Protein AF-A0ABD7V6L7-F1 (afdb_monomer_lite)

Foldseek 3Di:
DWDADPNDIWDWDWDQDPPDRDIDIDTPVCCVVVPPDDQDAPVLVVLLLCLLLDADDDDDPDPVVVLVVLVVLVVVLRLNSLSNLLSVLVVCCVPPRDDPSSVVSNVSSLQSQLVSQCVRVVHDSVVSSVVSVVSNVVSD

InterPro domains:
  IPR003711 CarD-like/TRCF, RNAP-interacting domain [SM01058] (2-90)
  IPR042215 CarD-like, C-terminal domain [G3DSA:1.20.58.1290] (42-140)
  IPR048792 CarD, C-terminal domain [PF21095] (47-133)
  IPR052531 CarD-like transcription regulator [PTHR38447] (2-139)

Radius of gyration: 18.3 Å; chains: 1; bounding box: 42×34×50 Å

Organism: NCBI:txid175628

Structure (mmCIF, N/CA/C/O backbone):
data_AF-A0ABD7V6L7-F1
#
_entry.id   AF-A0ABD7V6L7-F1
#
loop_
_atom_site.group_PDB
_atom_site.id
_atom_site.type_symbol
_atom_site.label_atom_id
_atom_site.label_alt_id
_atom_site.label_comp_id
_atom_site.label_asym_id
_atom_site.label_entity_id
_atom_site.label_seq_id
_atom_site.pdbx_PDB_ins_code
_atom_site.Cartn_x
_atom_site.Cartn_y
_atom_site.Cartn_z
_atom_site.occupancy
_atom_site.B_iso_or_equiv
_atom_site.auth_seq_id
_atom_site.auth_comp_id
_atom_site.auth_asym_id
_atom_site.auth_atom_id
_atom_site.pdbx_PDB_model_num
ATOM 1 N N . MET A 1 1 ? -19.171 1.610 22.528 1.00 71.12 1 MET A N 1
ATOM 2 C CA . MET A 1 1 ? -19.198 1.946 23.978 1.00 71.12 1 MET A CA 1
ATOM 3 C C . MET A 1 1 ? -19.826 3.322 24.123 1.00 71.12 1 MET A C 1
ATOM 5 O O . MET A 1 1 ? -19.359 4.227 23.454 1.00 71.12 1 MET A O 1
ATOM 9 N N . THR A 1 2 ? -20.852 3.516 24.949 1.00 76.38 2 THR A N 1
ATOM 10 C CA . THR A 1 2 ? -21.459 4.843 25.167 1.00 76.38 2 THR A CA 1
ATOM 11 C C . THR A 1 2 ? -20.887 5.503 26.426 1.00 76.38 2 THR A C 1
ATOM 13 O O . THR A 1 2 ? -20.718 4.854 27.459 1.00 76.38 2 THR A O 1
ATOM 16 N N . ARG A 1 3 ? -20.526 6.789 26.343 1.00 80.50 3 ARG A N 1
ATOM 17 C CA . ARG A 1 3 ? -20.050 7.608 27.470 1.00 80.50 3 ARG A CA 1
ATOM 18 C C . ARG A 1 3 ? -20.804 8.930 27.501 1.00 80.50 3 ARG A C 1
ATOM 20 O O . ARG A 1 3 ? -20.956 9.584 26.476 1.00 80.50 3 ARG A O 1
ATOM 27 N N . THR A 1 4 ? -21.223 9.345 28.690 1.00 80.00 4 THR A N 1
ATOM 28 C CA . THR A 1 4 ? -21.887 10.636 28.885 1.00 80.00 4 THR A CA 1
ATOM 29 C C . THR A 1 4 ? -20.846 11.725 29.123 1.00 80.00 4 THR A C 1
ATOM 31 O O . THR A 1 4 ? -20.097 11.657 30.097 1.00 80.00 4 THR A O 1
ATOM 34 N N . ILE A 1 5 ? -20.801 12.743 28.262 1.00 75.19 5 ILE A N 1
ATOM 35 C CA . ILE A 1 5 ? -19.940 13.923 28.426 1.00 75.19 5 ILE A CA 1
ATOM 36 C C . ILE A 1 5 ? -20.822 15.166 28.354 1.00 75.19 5 ILE A C 1
ATOM 38 O O . ILE A 1 5 ? -21.574 15.342 27.404 1.00 75.19 5 ILE A O 1
ATOM 42 N N . LYS A 1 6 ? -20.747 16.033 29.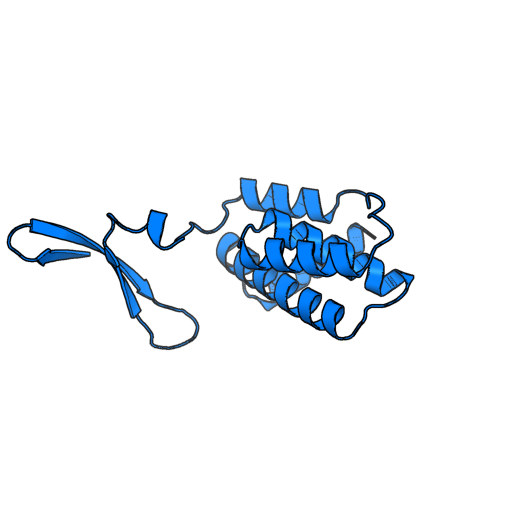373 1.00 76.56 6 LYS A N 1
ATOM 43 C CA . LYS A 1 6 ? -21.562 17.263 29.483 1.00 76.56 6 LYS A CA 1
ATOM 44 C C . LYS A 1 6 ? -23.085 17.041 29.362 1.00 76.56 6 LYS A C 1
ATOM 46 O O . LYS A 1 6 ? -23.805 17.945 28.961 1.00 76.56 6 LYS A O 1
ATOM 51 N N . GLY A 1 7 ? -23.575 15.860 29.745 1.00 79.94 7 GLY A N 1
ATOM 52 C CA . GLY A 1 7 ? -25.001 15.511 29.697 1.00 79.94 7 GLY A CA 1
ATOM 53 C C . GLY A 1 7 ? -25.464 14.881 28.380 1.00 79.94 7 GLY A C 1
ATOM 54 O O . GLY A 1 7 ? -26.574 14.362 28.331 1.00 79.94 7 GLY A O 1
ATOM 55 N N . GLU A 1 8 ? -24.612 14.841 27.355 1.00 78.12 8 GLU A N 1
ATOM 56 C CA . GLU A 1 8 ? -24.897 14.158 26.092 1.00 78.12 8 GLU A CA 1
ATOM 57 C C . GLU A 1 8 ? -24.306 12.746 26.100 1.00 78.12 8 GLU A C 1
ATOM 59 O O . GLU A 1 8 ? -23.153 12.541 26.494 1.00 78.12 8 GLU A O 1
ATOM 64 N N . GLN A 1 9 ? -25.097 11.758 25.672 1.00 80.81 9 GLN A N 1
ATOM 65 C CA . GLN A 1 9 ? -24.594 10.410 25.427 1.00 80.81 9 GLN A CA 1
ATOM 66 C C . GLN A 1 9 ? -23.864 10.389 24.089 1.00 80.81 9 GLN A C 1
ATOM 68 O O . GLN A 1 9 ? -24.470 10.577 23.038 1.00 80.81 9 GLN A O 1
ATOM 73 N N . ILE A 1 10 ? -22.559 10.143 24.140 1.00 82.19 10 ILE A N 1
ATOM 74 C CA . ILE A 1 10 ? -21.713 10.033 22.960 1.00 82.19 10 ILE A CA 1
ATOM 75 C C . ILE A 1 10 ? -21.306 8.573 22.816 1.00 82.19 10 ILE A C 1
ATOM 77 O O . ILE A 1 10 ? -20.797 7.945 23.750 1.00 82.19 10 ILE A O 1
ATOM 81 N N . GLU A 1 11 ? -21.539 8.020 21.637 1.00 82.69 11 GLU A N 1
ATOM 82 C CA . GLU A 1 11 ? -21.059 6.696 21.285 1.00 82.69 11 GLU A CA 1
ATOM 83 C C . GLU A 1 11 ? -19.598 6.767 20.820 1.00 82.69 11 GLU A C 1
ATOM 85 O O . GLU A 1 11 ? -19.181 7.712 20.151 1.00 82.69 11 GLU A O 1
ATOM 90 N N . TYR A 1 12 ? -18.803 5.787 21.240 1.00 81.06 12 TYR A N 1
ATOM 91 C CA . TYR A 1 12 ? -17.389 5.648 20.925 1.00 81.06 12 TYR A CA 1
ATOM 92 C C . TYR A 1 12 ? -17.113 4.283 20.304 1.00 81.06 12 TYR A C 1
ATOM 94 O O . TYR A 1 12 ? -17.487 3.242 20.869 1.00 81.06 12 TYR A O 1
ATOM 102 N N . LEU A 1 13 ? -16.367 4.306 19.203 1.00 79.19 13 LEU A N 1
ATOM 103 C CA . LEU A 1 13 ? -15.687 3.153 18.635 1.00 79.19 13 LEU A CA 1
ATOM 104 C C . LEU A 1 13 ? -14.366 2.941 19.388 1.00 79.19 13 LEU A C 1
ATOM 106 O O . LEU A 1 13 ? -13.607 3.889 19.600 1.00 79.19 13 LEU A O 1
ATOM 110 N N . VAL A 1 14 ? -14.103 1.707 19.817 1.00 79.00 14 VAL A N 1
ATOM 111 C CA . VAL A 1 14 ? -12.859 1.329 20.500 1.00 79.00 14 VAL A CA 1
ATOM 112 C C . VAL A 1 14 ? -12.047 0.467 19.543 1.00 79.00 14 VAL A C 1
ATOM 114 O O . VAL A 1 14 ? -12.392 -0.687 19.314 1.00 79.00 14 VAL A O 1
ATOM 117 N N . LEU A 1 15 ? -10.984 1.037 18.985 1.00 76.81 15 LEU A N 1
ATOM 118 C CA . LEU A 1 15 ? -10.052 0.359 18.092 1.00 76.81 15 LEU A CA 1
ATOM 119 C C . LEU A 1 15 ? -8.853 -0.120 18.907 1.00 76.81 15 LEU A C 1
ATOM 121 O O . LEU A 1 15 ? -8.186 0.678 19.568 1.00 76.81 15 LEU A O 1
ATOM 125 N N . LYS A 1 16 ? -8.574 -1.419 18.871 1.00 75.88 16 LYS A N 1
ATOM 126 C CA . LYS A 1 16 ? -7.329 -1.974 19.406 1.00 75.88 16 LYS A CA 1
ATOM 127 C C . LYS A 1 16 ? -6.354 -2.134 18.254 1.00 75.88 16 LYS A C 1
ATOM 129 O O . LYS A 1 16 ? -6.689 -2.780 17.265 1.00 75.88 16 LYS A O 1
ATOM 134 N N . VAL A 1 17 ? -5.186 -1.518 18.373 1.00 75.94 17 VAL A N 1
ATOM 135 C CA . VAL A 1 17 ? -4.124 -1.673 17.379 1.00 75.94 17 VAL A CA 1
ATOM 136 C C . VAL A 1 17 ? -3.513 -3.060 17.576 1.00 75.94 17 VAL A C 1
ATOM 138 O O . VAL A 1 17 ? -3.238 -3.448 18.705 1.00 75.94 17 VAL A O 1
ATOM 141 N N . ALA A 1 18 ? -3.368 -3.831 16.497 1.00 67.81 18 ALA A N 1
ATOM 142 C CA . ALA A 1 18 ? -2.779 -5.170 16.568 1.00 67.81 18 ALA A CA 1
ATOM 143 C C . ALA A 1 18 ? -1.270 -5.117 16.875 1.00 67.81 18 ALA A C 1
ATOM 145 O O . ALA A 1 18 ? -0.744 -5.986 17.564 1.00 67.81 18 ALA A O 1
ATOM 146 N N . ASP A 1 19 ? -0.597 -4.068 16.397 1.00 60.25 19 ASP A N 1
ATOM 147 C CA . ASP A 1 19 ? 0.830 -3.826 16.599 1.00 60.25 19 ASP A CA 1
ATOM 148 C C . ASP A 1 19 ? 1.038 -2.809 17.741 1.00 60.25 19 ASP A C 1
ATOM 150 O O . ASP A 1 19 ? 1.085 -1.592 17.538 1.00 60.25 19 ASP A O 1
ATOM 154 N N . GLY A 1 20 ? 1.075 -3.327 18.973 1.00 58.84 20 GLY A N 1
ATOM 155 C CA . GLY A 1 20 ? 1.260 -2.574 20.218 1.00 58.84 20 GLY A CA 1
ATOM 156 C C . GLY A 1 20 ? 0.009 -2.519 21.103 1.00 58.84 20 GLY A C 1
ATOM 157 O O . GLY A 1 20 ? -1.110 -2.449 20.608 1.00 58.84 20 GLY A O 1
ATOM 158 N N . ASP A 1 21 ? 0.193 -2.500 22.430 1.00 72.38 21 ASP A N 1
ATOM 159 C CA . ASP A 1 21 ? -0.880 -2.437 23.448 1.00 72.38 21 ASP A CA 1
ATOM 160 C C . ASP A 1 21 ? -1.592 -1.061 23.499 1.00 72.38 21 ASP A C 1
ATOM 162 O O . ASP A 1 21 ? -1.839 -0.477 24.557 1.00 72.38 21 ASP A O 1
ATOM 166 N N . MET A 1 22 ? -1.925 -0.496 22.338 1.00 77.44 22 MET A N 1
ATOM 167 C CA . MET A 1 22 ? -2.573 0.799 22.197 1.00 77.44 22 MET A CA 1
ATOM 168 C C . MET A 1 22 ? -4.054 0.627 21.858 1.00 77.44 22 MET A C 1
ATOM 170 O O . MET A 1 22 ? -4.440 -0.027 20.890 1.00 77.44 22 MET A O 1
ATOM 174 N N . THR A 1 23 ? -4.904 1.266 22.660 1.00 79.94 23 THR A N 1
ATOM 175 C CA . THR A 1 23 ? -6.349 1.335 22.424 1.00 79.94 23 THR A CA 1
ATOM 176 C C . THR A 1 23 ? -6.738 2.769 22.087 1.00 79.94 23 THR A C 1
ATOM 178 O O . THR A 1 23 ? -6.541 3.676 22.895 1.00 79.94 23 THR A O 1
ATOM 181 N N . VAL A 1 24 ? -7.319 2.975 20.907 1.00 81.56 24 VAL A N 1
ATOM 182 C CA . VAL A 1 24 ? -7.789 4.274 20.419 1.00 81.56 24 VAL A CA 1
ATOM 183 C C . VAL A 1 24 ? -9.310 4.338 20.556 1.00 81.56 24 VAL A C 1
ATOM 185 O O . VAL A 1 24 ? -10.021 3.429 20.134 1.00 81.56 24 VAL A O 1
ATOM 188 N N . GLN A 1 25 ? -9.827 5.408 21.163 1.00 82.81 25 GLN A N 1
ATOM 189 C CA . GLN A 1 25 ? -11.268 5.630 21.332 1.00 82.81 25 GLN A CA 1
ATOM 190 C C . GLN A 1 25 ? -11.703 6.834 20.498 1.00 82.81 25 GLN A C 1
ATOM 192 O O . GLN A 1 25 ? -11.263 7.953 20.760 1.00 82.81 25 GLN A O 1
ATOM 197 N N . ILE A 1 26 ? -12.577 6.616 19.515 1.00 80.19 26 ILE A N 1
ATOM 198 C CA . ILE A 1 26 ? -13.022 7.656 18.578 1.00 80.19 26 ILE A CA 1
ATOM 199 C C . ILE A 1 26 ? -14.532 7.866 18.747 1.00 80.19 26 ILE A C 1
ATOM 201 O O . ILE A 1 26 ? -15.274 6.886 18.681 1.00 80.19 26 ILE A O 1
ATOM 205 N N . PRO A 1 27 ? -15.012 9.105 18.973 1.00 82.25 27 PRO A N 1
ATOM 206 C CA . PRO A 1 27 ? -16.443 9.392 18.968 1.00 82.25 27 PRO A CA 1
ATOM 207 C C . PRO A 1 27 ? -17.053 9.043 17.609 1.00 82.25 27 PRO A C 1
ATOM 209 O O . PRO A 1 27 ? -16.520 9.472 16.584 1.00 82.25 27 PRO A O 1
ATOM 212 N N . SER A 1 28 ? -18.192 8.350 17.592 1.00 77.00 28 SER A N 1
ATOM 213 C CA . SER A 1 28 ? -18.882 7.941 16.360 1.00 77.00 28 SER A CA 1
ATOM 214 C C . SER A 1 28 ? -19.160 9.128 15.430 1.00 77.00 28 SER A C 1
ATOM 216 O O . SER A 1 28 ? -19.006 9.025 14.219 1.00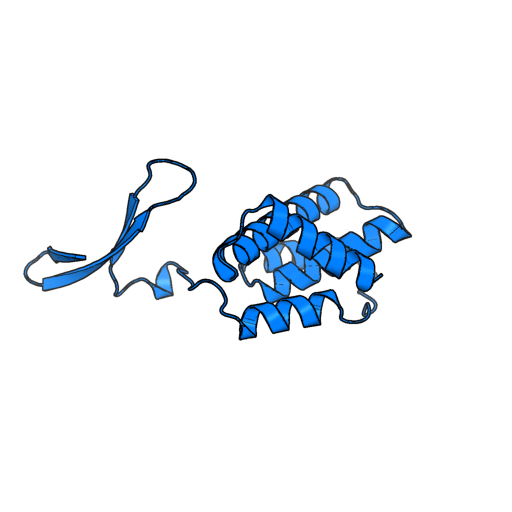 77.00 28 SER A O 1
ATOM 218 N N . SER A 1 29 ? -19.464 10.299 16.002 1.00 76.56 29 SER A N 1
ATOM 219 C CA . SER A 1 29 ? -19.717 11.551 15.273 1.00 76.56 29 SER A CA 1
ATOM 220 C C . SER A 1 29 ? -18.501 12.134 14.542 1.00 76.56 29 SER A C 1
ATOM 222 O O . SER A 1 29 ? -18.651 13.088 13.783 1.00 76.56 29 SER A O 1
ATOM 224 N N . LYS A 1 30 ? -17.295 11.604 14.774 1.00 70.31 30 LYS A N 1
ATOM 225 C CA . LYS A 1 30 ? -16.046 12.071 14.154 1.00 70.31 30 LYS A CA 1
ATOM 226 C C . LYS A 1 30 ? -15.358 11.012 13.293 1.00 70.31 30 LYS A C 1
ATOM 228 O O . LYS A 1 30 ? -14.258 11.278 12.820 1.00 70.31 30 LYS A O 1
ATOM 233 N N . LEU A 1 31 ? -15.967 9.844 13.080 1.00 64.94 31 LEU A N 1
ATOM 234 C CA . LEU A 1 31 ? -15.331 8.737 12.351 1.00 64.94 31 LEU A CA 1
ATOM 235 C C . LEU A 1 31 ? -14.906 9.134 10.929 1.00 64.94 31 LEU A C 1
ATOM 237 O O . LEU A 1 31 ? -13.743 8.944 10.575 1.00 64.94 31 LEU A O 1
ATOM 241 N N . GLU A 1 32 ? -15.795 9.780 10.169 1.00 61.50 32 GLU A N 1
ATOM 242 C CA . GLU A 1 32 ? -15.489 10.260 8.810 1.00 61.50 32 GLU A CA 1
ATOM 243 C C . GLU A 1 32 ? -14.370 11.312 8.796 1.00 61.50 32 GLU A C 1
ATOM 245 O O . GLU A 1 32 ? -13.526 11.326 7.905 1.00 61.50 32 GLU A O 1
ATOM 250 N N . TYR A 1 33 ? -14.311 12.168 9.819 1.00 62.44 33 TYR A N 1
ATOM 251 C CA . TYR A 1 33 ? -13.326 13.251 9.911 1.00 62.44 33 TYR A CA 1
ATOM 252 C C . TYR A 1 33 ? -11.918 12.767 10.285 1.00 62.44 33 TYR A C 1
ATOM 254 O O . TYR A 1 33 ? -10.937 13.467 10.036 1.00 62.44 33 TYR A O 1
ATOM 262 N N . VAL A 1 34 ? -11.815 11.595 10.917 1.00 63.56 34 VAL A N 1
ATOM 263 C CA . VAL A 1 34 ? -10.544 10.986 11.348 1.00 63.56 34 VAL A CA 1
ATOM 264 C C . VAL A 1 34 ? -9.996 10.022 10.281 1.00 63.56 34 VAL A C 1
ATOM 266 O O . VAL A 1 34 ? -8.866 9.559 10.402 1.00 63.56 34 VAL A O 1
ATOM 269 N N . GLY A 1 35 ? -10.751 9.767 9.205 1.00 62.72 35 GLY A N 1
ATOM 270 C CA . GLY A 1 35 ? -10.316 8.906 8.103 1.00 62.72 35 GLY A CA 1
ATOM 271 C C . GLY A 1 35 ? -10.324 7.418 8.453 1.00 62.72 35 GLY A C 1
ATOM 272 O O . GLY A 1 35 ? -9.538 6.656 7.896 1.00 62.72 35 GLY A O 1
ATOM 273 N N . VAL A 1 36 ? -11.184 6.999 9.389 1.00 64.94 36 VAL A N 1
ATOM 274 C CA . VAL A 1 36 ? -11.391 5.575 9.686 1.00 64.94 36 VAL A CA 1
ATOM 275 C C . VAL A 1 36 ? -12.156 4.960 8.517 1.00 64.94 36 VAL A C 1
ATOM 277 O O . VAL A 1 36 ? -13.264 5.397 8.210 1.00 64.94 36 VAL A O 1
ATOM 280 N N . ARG A 1 37 ? -11.556 3.965 7.861 1.00 72.50 37 ARG A N 1
ATOM 281 C CA . ARG A 1 37 ? -12.156 3.221 6.750 1.00 72.50 37 ARG A CA 1
ATOM 282 C C . ARG A 1 37 ? -12.355 1.771 7.165 1.00 72.50 37 ARG A C 1
ATOM 284 O O . ARG A 1 37 ? -11.480 1.206 7.819 1.00 72.50 37 ARG A O 1
ATOM 291 N N . ASP A 1 38 ? -13.466 1.179 6.744 1.00 68.25 38 ASP A N 1
ATOM 292 C CA . ASP A 1 38 ? -13.627 -0.269 6.810 1.00 68.25 38 ASP A CA 1
ATOM 293 C C . ASP A 1 38 ? -12.604 -0.965 5.904 1.00 68.25 38 ASP A C 1
ATOM 295 O O . ASP A 1 38 ? -12.183 -0.433 4.867 1.00 68.25 38 ASP A O 1
ATOM 299 N N . VAL A 1 39 ? -12.204 -2.168 6.314 1.00 69.81 39 VAL A N 1
ATOM 300 C CA . VAL A 1 39 ? -11.386 -3.060 5.486 1.00 69.81 39 VAL A CA 1
ATOM 301 C C . VAL A 1 39 ? -12.148 -3.348 4.195 1.00 69.81 39 VAL A C 1
ATOM 303 O O . VAL A 1 39 ? -13.373 -3.508 4.214 1.00 69.81 39 VAL A O 1
ATOM 306 N N . VAL A 1 40 ? -11.448 -3.407 3.059 1.00 73.94 40 VAL A N 1
ATOM 307 C CA . VAL A 1 40 ? -12.113 -3.766 1.798 1.00 73.94 40 VAL A CA 1
ATOM 308 C C . VAL A 1 40 ? -12.768 -5.142 1.890 1.00 73.94 40 VAL A C 1
ATOM 310 O O . VAL A 1 40 ? -12.133 -6.132 2.236 1.00 73.94 40 VAL A O 1
ATOM 313 N N . GLY A 1 41 ? -14.049 -5.200 1.526 1.00 76.69 41 GLY A N 1
ATOM 314 C CA . GLY A 1 41 ? -14.750 -6.460 1.307 1.00 76.69 41 GLY A CA 1
ATOM 315 C C . GLY A 1 41 ? -14.317 -7.146 0.007 1.00 76.69 41 GLY A C 1
ATOM 316 O O . GLY A 1 41 ? -13.459 -6.655 -0.731 1.00 76.69 41 GLY A O 1
ATOM 317 N N . GLN A 1 42 ? -14.975 -8.261 -0.312 1.00 76.56 42 GLN A N 1
ATOM 318 C CA . GLN A 1 42 ? -14.659 -9.085 -1.484 1.00 76.56 42 GLN A CA 1
ATOM 319 C C . GLN A 1 42 ? -14.667 -8.297 -2.807 1.00 76.56 42 GLN A C 1
ATOM 321 O O . GLN A 1 42 ? -13.760 -8.453 -3.615 1.00 76.56 42 GLN A O 1
ATOM 326 N N . GLU A 1 43 ? -15.628 -7.390 -3.005 1.00 79.81 43 GLU A N 1
ATOM 327 C CA . GLU A 1 43 ? -15.696 -6.565 -4.222 1.00 79.81 43 GLU A CA 1
ATOM 328 C C . GLU A 1 43 ? -14.477 -5.639 -4.372 1.00 79.81 43 GLU A C 1
ATOM 330 O O . GLU A 1 43 ? -13.953 -5.459 -5.470 1.00 79.81 43 GLU A O 1
ATOM 335 N N . GLY A 1 44 ? -13.988 -5.075 -3.262 1.00 80.38 44 GLY A N 1
ATOM 336 C CA . GLY A 1 44 ? -12.786 -4.242 -3.261 1.00 80.38 44 GLY A CA 1
ATOM 337 C C . GLY A 1 44 ? -11.525 -5.059 -3.540 1.00 80.38 44 GLY A C 1
ATOM 338 O O . GLY A 1 44 ? -10.651 -4.608 -4.278 1.00 80.38 44 GLY A O 1
ATOM 339 N N . LEU A 1 45 ? -11.449 -6.283 -3.008 1.00 82.44 45 LEU A N 1
ATOM 340 C CA . LEU A 1 45 ? -10.379 -7.234 -3.318 1.00 82.44 45 LEU A CA 1
ATOM 341 C C . LEU A 1 45 ? -10.354 -7.615 -4.801 1.00 82.44 45 LEU A C 1
ATOM 343 O O . LEU A 1 45 ? -9.289 -7.610 -5.419 1.00 82.44 45 LEU A O 1
ATOM 347 N N . ASP A 1 46 ? -11.514 -7.895 -5.390 1.00 85.19 46 ASP A N 1
ATOM 348 C CA . ASP A 1 46 ? -11.617 -8.251 -6.805 1.00 85.19 46 ASP A CA 1
ATOM 349 C C . ASP A 1 46 ? -11.138 -7.094 -7.696 1.00 85.19 46 ASP A C 1
ATOM 351 O O . ASP A 1 46 ? -10.398 -7.313 -8.660 1.00 85.19 46 ASP A O 1
ATOM 355 N N . GLN A 1 47 ? -11.465 -5.850 -7.327 1.00 86.25 47 GLN A N 1
ATOM 356 C CA . GLN A 1 47 ? -10.941 -4.658 -7.996 1.00 86.25 47 GLN A CA 1
ATOM 357 C C . GLN A 1 47 ? -9.421 -4.520 -7.847 1.00 86.25 47 GLN A C 1
ATOM 359 O O . GLN A 1 47 ? -8.741 -4.213 -8.828 1.00 86.25 47 GLN A O 1
ATOM 364 N N . VAL A 1 48 ? -8.862 -4.777 -6.657 1.00 87.69 48 VAL A N 1
ATOM 365 C CA . VAL A 1 48 ? -7.402 -4.789 -6.444 1.00 87.69 48 VAL A CA 1
ATOM 366 C C . VAL A 1 48 ? -6.743 -5.801 -7.380 1.00 87.69 48 VAL A C 1
ATOM 368 O O . VAL A 1 48 ? -5.807 -5.452 -8.102 1.00 87.69 48 VAL A O 1
ATOM 371 N N . PHE A 1 49 ? -7.252 -7.033 -7.440 1.00 87.00 49 PHE A N 1
ATOM 372 C CA . PHE A 1 49 ? -6.708 -8.059 -8.329 1.00 87.00 49 PHE A CA 1
ATOM 373 C C . PHE A 1 49 ? -6.859 -7.699 -9.807 1.00 87.00 49 PHE A C 1
ATOM 375 O O . PHE A 1 49 ? -5.938 -7.940 -10.590 1.00 87.00 49 PHE A O 1
ATOM 382 N N . GLN A 1 50 ? -7.975 -7.082 -10.198 1.00 87.75 50 GLN A N 1
ATOM 383 C CA . GLN A 1 50 ? -8.170 -6.588 -11.557 1.00 87.75 50 GLN A CA 1
ATOM 384 C C . GLN A 1 50 ? -7.130 -5.520 -11.918 1.00 87.75 50 GLN A C 1
ATOM 386 O O . GLN A 1 50 ? -6.557 -5.566 -13.006 1.00 87.75 50 GLN A O 1
ATOM 391 N N . VAL A 1 51 ? -6.846 -4.589 -11.006 1.00 88.56 51 VAL A N 1
ATOM 392 C CA . VAL A 1 51 ? -5.851 -3.530 -11.214 1.00 88.56 51 VAL A CA 1
ATOM 393 C C . VAL A 1 51 ? -4.444 -4.097 -11.306 1.00 88.56 51 VAL A C 1
ATOM 395 O O . VAL A 1 51 ? -3.710 -3.694 -12.209 1.00 88.56 51 VAL A O 1
ATOM 398 N N . LEU A 1 52 ? -4.084 -5.049 -10.441 1.00 86.31 52 LEU A N 1
ATOM 399 C CA . LEU A 1 52 ? -2.784 -5.729 -10.476 1.00 86.31 52 LEU A CA 1
ATOM 400 C C . LEU A 1 52 ? -2.571 -6.482 -11.798 1.00 86.31 52 LEU A C 1
ATOM 402 O O . LEU A 1 52 ? -1.482 -6.423 -12.365 1.00 86.31 52 LEU A O 1
ATOM 406 N N . ARG A 1 53 ? -3.621 -7.131 -12.319 1.00 86.00 53 ARG A N 1
ATOM 407 C CA . ARG A 1 53 ? -3.594 -7.873 -13.592 1.00 86.00 53 ARG A CA 1
ATOM 408 C C . ARG A 1 53 ? -3.722 -6.992 -14.832 1.00 86.00 53 ARG A C 1
ATOM 410 O O . ARG A 1 53 ? -3.466 -7.464 -15.937 1.00 86.00 53 ARG A O 1
ATOM 417 N N . ALA A 1 54 ? -4.126 -5.732 -14.683 1.00 83.19 54 ALA A N 1
ATOM 418 C CA . ALA A 1 54 ? -4.337 -4.849 -15.820 1.00 83.19 54 ALA A CA 1
ATOM 419 C C . ALA A 1 54 ? -3.033 -4.639 -16.622 1.00 83.19 54 ALA A C 1
ATOM 421 O O . ALA A 1 54 ? -1.942 -4.550 -16.034 1.00 83.19 54 ALA A O 1
ATOM 422 N N . PRO A 1 55 ? -3.121 -4.550 -17.963 1.00 70.81 55 PRO A N 1
ATOM 423 C CA . PRO A 1 55 ? -1.962 -4.304 -18.812 1.00 70.81 55 PRO A CA 1
ATOM 424 C C . PRO A 1 55 ? -1.303 -2.968 -18.458 1.00 70.81 55 PRO A C 1
ATOM 426 O O . PRO A 1 55 ? -1.962 -2.028 -18.013 1.00 70.81 55 PRO A O 1
ATOM 429 N N . HIS A 1 56 ? 0.019 -2.906 -18.609 1.00 64.81 56 HIS A N 1
ATOM 430 C CA . HIS A 1 56 ? 0.791 -1.710 -18.292 1.00 64.81 56 HIS A CA 1
ATOM 431 C C . HIS A 1 56 ? 0.410 -0.579 -19.253 1.00 64.81 56 HIS A C 1
ATOM 433 O O . HIS A 1 56 ? 0.608 -0.693 -20.461 1.00 64.81 56 HIS A O 1
ATOM 439 N N . THR A 1 57 ? -0.132 0.511 -18.718 1.00 60.97 57 THR A N 1
ATOM 440 C CA . THR A 1 57 ? -0.349 1.739 -19.486 1.00 60.97 57 THR A CA 1
ATOM 441 C C . THR A 1 57 ? 0.922 2.579 -19.414 1.00 60.97 57 THR A C 1
ATOM 443 O O . THR A 1 57 ? 1.415 2.842 -18.319 1.00 60.97 57 THR A O 1
ATOM 446 N N . GLU A 1 58 ? 1.448 2.999 -20.568 1.00 53.06 58 GLU A N 1
ATOM 447 C CA . GLU A 1 58 ? 2.643 3.846 -20.654 1.00 53.06 58 GLU A CA 1
ATOM 448 C C . GLU A 1 58 ? 2.500 5.112 -19.794 1.00 53.06 58 GLU A C 1
ATOM 450 O O . GLU A 1 58 ? 1.599 5.934 -19.982 1.00 53.06 58 GLU A O 1
ATOM 455 N N . GLU A 1 59 ? 3.410 5.268 -18.835 1.00 59.16 59 GLU A N 1
ATOM 456 C CA . GLU A 1 59 ? 3.447 6.422 -17.944 1.00 59.16 59 GLU A CA 1
ATOM 457 C C . GLU A 1 59 ? 4.226 7.605 -18.550 1.00 59.16 59 GLU A C 1
ATOM 459 O O . GLU A 1 59 ? 5.174 7.420 -19.320 1.00 59.16 59 GLU A O 1
ATOM 464 N N . PRO A 1 60 ? 3.905 8.851 -18.148 1.00 54.88 60 PRO A N 1
ATOM 465 C CA . PRO A 1 60 ? 4.622 10.032 -18.607 1.00 54.88 60 PRO A CA 1
ATOM 466 C C . PRO A 1 60 ? 6.114 9.983 -18.245 1.00 54.88 60 PRO A C 1
ATOM 468 O O . PRO A 1 60 ? 6.504 9.670 -17.121 1.00 54.88 60 PRO A O 1
ATOM 471 N N . THR A 1 61 ? 6.958 10.402 -19.188 1.00 61.56 61 THR A N 1
ATOM 472 C CA . THR A 1 61 ? 8.432 10.317 -19.157 1.00 61.56 61 THR A CA 1
ATOM 473 C C . THR A 1 61 ? 9.098 11.032 -17.964 1.00 61.56 61 THR A C 1
ATOM 475 O O . THR A 1 61 ? 10.278 10.818 -17.688 1.00 61.56 61 THR A O 1
ATOM 478 N N . ASN A 1 62 ? 8.375 11.893 -17.234 1.00 78.88 62 ASN A N 1
ATOM 479 C CA . ASN A 1 62 ? 8.928 12.702 -16.148 1.00 78.88 62 ASN A CA 1
ATOM 480 C C . ASN A 1 62 ? 8.873 11.984 -14.786 1.00 78.88 62 ASN A C 1
ATOM 482 O O . ASN A 1 62 ? 7.876 12.040 -14.059 1.00 78.88 62 ASN A O 1
ATOM 486 N N . TRP A 1 63 ? 10.010 11.389 -14.419 1.00 76.38 63 TRP A N 1
ATOM 487 C CA . TRP A 1 63 ? 10.242 10.680 -13.158 1.00 76.38 63 TRP A CA 1
ATOM 488 C C . TRP A 1 63 ? 9.817 11.459 -11.902 1.00 76.38 63 TRP A C 1
ATOM 490 O O . TRP A 1 63 ? 9.135 10.905 -11.041 1.00 76.38 63 TRP A O 1
ATOM 500 N N . ALA A 1 64 ? 10.173 12.745 -11.795 1.00 79.50 64 ALA A N 1
ATOM 501 C CA . ALA A 1 64 ? 9.921 13.533 -10.585 1.00 79.50 64 ALA A CA 1
ATOM 502 C C . ALA A 1 64 ? 8.420 13.754 -10.354 1.00 79.50 64 ALA A C 1
ATOM 504 O O . ALA A 1 64 ? 7.932 13.687 -9.223 1.00 79.50 64 ALA A O 1
ATOM 505 N N . ARG A 1 65 ? 7.672 13.967 -11.443 1.00 81.75 65 ARG A N 1
ATOM 506 C CA . ARG A 1 65 ? 6.217 14.124 -11.390 1.00 81.75 65 ARG A CA 1
ATOM 507 C C . ARG A 1 65 ? 5.537 12.822 -10.973 1.00 81.75 65 ARG A C 1
ATOM 509 O O . ARG A 1 65 ? 4.630 12.868 -10.147 1.00 81.75 65 ARG A O 1
ATOM 516 N N . ARG A 1 66 ? 6.007 11.676 -11.480 1.00 80.19 66 ARG A N 1
ATOM 517 C CA . ARG A 1 66 ? 5.491 10.366 -11.068 1.00 80.19 66 ARG A CA 1
ATOM 518 C C . ARG A 1 66 ? 5.785 10.069 -9.607 1.00 80.19 66 ARG A C 1
ATOM 520 O O . ARG A 1 66 ? 4.881 9.671 -8.887 1.00 80.19 66 ARG A O 1
ATOM 527 N N . PHE A 1 67 ? 7.025 10.258 -9.158 1.00 81.88 67 PHE A N 1
ATOM 528 C CA . PHE A 1 67 ? 7.385 9.966 -7.771 1.00 81.88 67 PHE A CA 1
ATOM 529 C C . PHE A 1 67 ? 6.506 10.758 -6.795 1.00 81.88 67 PHE A C 1
ATOM 531 O O . PHE A 1 67 ? 5.989 10.195 -5.832 1.00 81.88 67 PHE A O 1
ATOM 538 N N . LYS A 1 68 ? 6.264 12.043 -7.091 1.00 85.38 68 LYS A N 1
A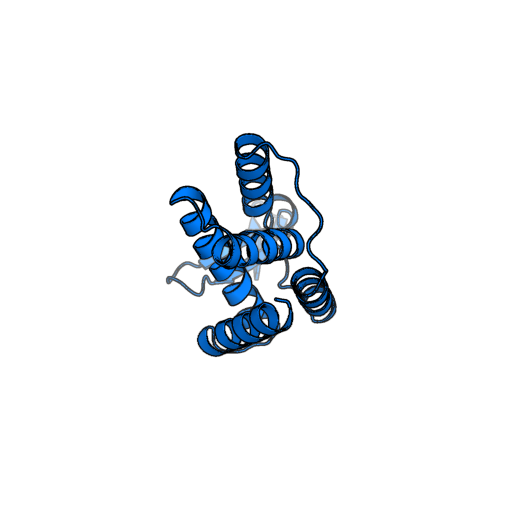TOM 539 C CA . LYS A 1 68 ? 5.347 12.877 -6.311 1.00 85.38 68 LYS A CA 1
ATOM 540 C C . LYS A 1 68 ? 3.903 12.361 -6.365 1.00 85.38 68 LYS A C 1
ATOM 542 O O . LYS A 1 68 ? 3.280 12.226 -5.319 1.00 85.38 68 LYS A O 1
ATOM 547 N N . ALA A 1 69 ? 3.397 12.012 -7.549 1.00 85.19 69 ALA A N 1
ATOM 548 C CA . ALA A 1 69 ? 2.047 11.466 -7.697 1.00 85.19 69 ALA A CA 1
ATOM 549 C C . ALA A 1 69 ? 1.866 10.142 -6.930 1.00 85.19 69 ALA A C 1
ATOM 551 O O . ALA A 1 69 ? 0.883 9.975 -6.216 1.00 85.19 69 ALA A O 1
ATOM 552 N N . ASN A 1 70 ? 2.833 9.223 -7.004 1.00 85.94 70 ASN A N 1
ATOM 553 C CA . ASN A 1 70 ? 2.790 7.955 -6.269 1.00 85.94 70 ASN A CA 1
ATOM 554 C C . ASN A 1 70 ? 2.883 8.174 -4.756 1.00 85.94 70 ASN A C 1
ATOM 556 O O . ASN A 1 70 ? 2.231 7.471 -3.988 1.00 85.94 70 ASN A O 1
ATOM 560 N N . GLN A 1 71 ? 3.641 9.177 -4.312 1.00 86.94 71 GLN A N 1
ATOM 561 C CA . GLN A 1 71 ? 3.678 9.559 -2.905 1.00 86.94 71 GLN A CA 1
ATOM 562 C C . GLN A 1 71 ? 2.320 10.096 -2.423 1.00 86.94 71 GLN A C 1
ATOM 564 O O . GLN A 1 71 ? 1.857 9.688 -1.363 1.00 86.94 71 GLN A O 1
ATOM 569 N N . GLU A 1 72 ? 1.661 10.958 -3.200 1.00 86.62 72 GLU A N 1
ATOM 570 C CA . GLU A 1 72 ? 0.317 11.468 -2.886 1.00 86.62 72 GLU A CA 1
ATOM 571 C C . GLU A 1 72 ? -0.724 10.338 -2.859 1.00 86.62 72 GLU A C 1
ATOM 573 O O . GLU A 1 72 ? -1.512 10.241 -1.916 1.00 86.62 72 GLU A O 1
ATOM 578 N N . LYS A 1 73 ? -0.675 9.424 -3.837 1.00 84.88 73 LYS A N 1
ATOM 579 C CA . LYS A 1 73 ? -1.506 8.211 -3.873 1.00 84.88 73 LYS A CA 1
ATOM 580 C C . LYS A 1 73 ? -1.308 7.351 -2.619 1.00 84.88 73 LYS A C 1
ATOM 582 O O . LYS A 1 73 ? -2.292 6.944 -2.008 1.00 84.88 73 LYS A O 1
ATOM 587 N N . LEU A 1 74 ? -0.063 7.135 -2.191 1.00 83.94 74 LEU A N 1
ATOM 588 C CA . LEU A 1 74 ? 0.249 6.349 -0.995 1.00 83.94 74 LEU A CA 1
ATOM 589 C C . LEU A 1 74 ? -0.260 7.011 0.297 1.00 83.94 74 LEU A C 1
ATOM 591 O O . LEU A 1 74 ? -0.699 6.314 1.205 1.00 83.94 74 LEU A O 1
ATOM 595 N N . ILE A 1 75 ? -0.217 8.344 0.384 1.00 81.19 75 ILE A N 1
ATOM 596 C CA . ILE A 1 75 ? -0.741 9.095 1.539 1.00 81.19 75 ILE A CA 1
ATOM 597 C C . ILE A 1 75 ? -2.273 9.053 1.580 1.00 81.19 75 ILE A C 1
ATOM 599 O O . ILE A 1 75 ? -2.845 9.060 2.665 1.00 81.19 75 ILE A O 1
ATOM 603 N N . SER A 1 76 ? -2.938 8.981 0.422 1.00 81.31 76 SER A N 1
ATOM 604 C CA . SER A 1 76 ? -4.404 8.948 0.356 1.00 81.31 76 SER A CA 1
ATOM 605 C C . SER A 1 76 ? -5.036 7.701 0.984 1.00 81.31 76 SER A C 1
ATOM 607 O O . SER A 1 76 ? -6.224 7.728 1.286 1.00 81.31 76 SER A O 1
ATOM 609 N N . GLY A 1 77 ? -4.268 6.619 1.172 1.00 74.12 77 GLY A N 1
ATOM 610 C CA . GLY A 1 77 ? -4.757 5.372 1.775 1.00 74.12 77 GLY A CA 1
ATOM 611 C C . GLY A 1 77 ? -5.730 4.571 0.901 1.00 74.12 77 GLY A C 1
ATOM 612 O O . GLY A 1 77 ? -6.276 3.568 1.345 1.00 74.12 77 GLY A O 1
ATOM 613 N N . ASP A 1 78 ? -5.954 4.990 -0.344 1.00 84.25 78 ASP A N 1
ATOM 614 C CA . ASP A 1 78 ? -6.813 4.290 -1.294 1.00 84.25 78 ASP A CA 1
ATOM 615 C C . ASP A 1 78 ? -6.116 3.025 -1.815 1.00 84.25 78 ASP A C 1
ATOM 617 O O . ASP A 1 78 ? -5.159 3.101 -2.593 1.00 84.25 78 ASP A O 1
ATOM 621 N N . ILE A 1 79 ? -6.606 1.859 -1.388 1.00 86.50 79 ILE A N 1
ATOM 622 C CA . ILE A 1 79 ? -5.999 0.561 -1.702 1.00 86.50 79 ILE A CA 1
ATOM 623 C C . ILE A 1 79 ? -5.893 0.296 -3.207 1.00 86.50 79 ILE A C 1
ATOM 625 O O . ILE A 1 79 ? -4.918 -0.305 -3.656 1.00 86.50 79 ILE A O 1
ATOM 629 N N . ILE A 1 80 ? -6.839 0.802 -4.004 1.00 87.69 80 ILE A N 1
ATOM 630 C CA . ILE A 1 80 ? -6.829 0.643 -5.459 1.00 87.69 80 ILE A CA 1
ATOM 631 C C . ILE A 1 80 ? -5.634 1.392 -6.050 1.00 87.69 80 ILE A C 1
ATOM 633 O O . ILE A 1 80 ? -4.884 0.850 -6.860 1.00 87.69 80 ILE A O 1
ATOM 637 N N . LYS A 1 81 ? -5.384 2.614 -5.574 1.00 88.00 81 LYS A N 1
ATOM 638 C CA . LYS A 1 81 ? -4.216 3.406 -5.985 1.00 88.00 81 LYS A CA 1
ATOM 639 C C . LYS A 1 81 ? -2.910 2.803 -5.479 1.00 88.00 81 LYS A C 1
ATOM 641 O O . LYS A 1 81 ? -1.898 2.887 -6.170 1.00 88.00 81 LYS A O 1
ATOM 646 N N . VAL A 1 82 ? -2.907 2.195 -4.292 1.00 89.94 82 VAL A N 1
ATOM 647 C CA . VAL A 1 82 ? -1.736 1.465 -3.778 1.00 89.94 82 VAL A CA 1
ATOM 648 C C . VAL A 1 82 ? -1.426 0.253 -4.668 1.00 89.94 82 VAL A C 1
ATOM 650 O O . VAL A 1 82 ? -0.257 0.026 -4.984 1.00 89.94 82 VAL A O 1
ATOM 653 N N . ALA A 1 83 ? -2.448 -0.462 -5.151 1.00 90.06 83 ALA A N 1
ATOM 654 C CA . ALA A 1 83 ? -2.305 -1.563 -6.108 1.00 90.06 83 ALA A CA 1
ATOM 655 C C . ALA A 1 83 ? -1.678 -1.115 -7.434 1.00 90.06 83 ALA A C 1
ATOM 657 O O . ALA A 1 83 ? -0.776 -1.787 -7.934 1.00 90.06 83 ALA A O 1
ATOM 658 N N . GLU A 1 84 ? -2.069 0.051 -7.961 1.00 88.25 84 GLU A N 1
ATOM 659 C CA . GLU A 1 84 ? -1.417 0.637 -9.140 1.00 88.25 84 GLU A CA 1
ATOM 660 C C . GLU A 1 84 ? 0.082 0.872 -8.904 1.00 88.25 84 GLU A C 1
ATOM 662 O O . GLU A 1 84 ? 0.904 0.465 -9.723 1.00 88.25 84 GLU A O 1
ATOM 667 N N . ILE A 1 85 ? 0.451 1.473 -7.763 1.00 89.38 85 ILE A N 1
ATOM 668 C CA . ILE A 1 85 ? 1.859 1.747 -7.427 1.00 89.38 85 ILE A CA 1
ATOM 669 C C . ILE A 1 85 ? 2.666 0.450 -7.382 1.00 89.38 85 ILE A C 1
ATOM 671 O O . ILE A 1 85 ? 3.770 0.405 -7.925 1.00 89.38 85 ILE A O 1
ATOM 675 N N . VAL A 1 86 ? 2.144 -0.593 -6.725 1.00 91.06 86 VAL A N 1
ATOM 676 C CA . VAL A 1 86 ? 2.842 -1.881 -6.625 1.00 91.06 86 VAL A CA 1
ATOM 677 C C . VAL A 1 86 ? 3.015 -2.504 -8.000 1.00 91.06 86 VAL A C 1
ATOM 679 O O . VAL A 1 86 ? 4.137 -2.867 -8.338 1.00 91.06 86 VAL A O 1
ATOM 682 N N . ARG A 1 87 ? 1.957 -2.563 -8.814 1.00 88.75 87 ARG A N 1
ATOM 683 C CA . ARG A 1 87 ? 2.028 -3.086 -10.185 1.00 88.75 87 ARG A CA 1
ATOM 684 C C . ARG A 1 87 ? 3.086 -2.360 -11.015 1.00 88.75 87 ARG A C 1
ATOM 686 O O . ARG A 1 87 ? 3.935 -3.001 -11.631 1.00 88.75 87 ARG A O 1
ATOM 693 N N . ASP A 1 88 ? 3.043 -1.030 -11.028 1.00 87.06 88 ASP A N 1
ATOM 694 C CA . ASP A 1 88 ? 3.883 -0.218 -11.911 1.00 87.06 88 ASP A CA 1
ATOM 695 C C . ASP A 1 88 ? 5.351 -0.222 -11.461 1.00 87.06 88 ASP A C 1
ATOM 697 O O . ASP A 1 88 ? 6.258 -0.353 -12.286 1.00 87.06 88 ASP A O 1
ATOM 701 N N . LEU A 1 89 ? 5.613 -0.139 -10.150 1.00 88.50 89 LEU A N 1
ATOM 702 C CA . LEU A 1 89 ? 6.976 -0.216 -9.621 1.00 88.50 89 LEU A CA 1
ATOM 703 C C . LEU A 1 89 ? 7.563 -1.626 -9.728 1.00 88.50 89 LEU A C 1
ATOM 705 O O . LEU A 1 89 ? 8.745 -1.745 -10.040 1.00 88.50 89 LEU A O 1
ATOM 709 N N . TRP A 1 90 ? 6.771 -2.677 -9.508 1.00 88.56 90 TRP A N 1
ATOM 710 C CA . TRP A 1 90 ? 7.248 -4.058 -9.585 1.00 88.56 90 TRP A CA 1
ATOM 711 C C . TRP A 1 90 ? 7.630 -4.452 -11.019 1.00 88.56 90 TRP A C 1
ATOM 713 O O . TRP A 1 90 ? 8.730 -4.955 -11.236 1.00 88.56 90 TRP A O 1
ATOM 723 N N . ARG A 1 91 ? 6.804 -4.114 -12.022 1.00 85.25 91 ARG A N 1
ATOM 724 C CA . ARG A 1 91 ? 7.158 -4.320 -13.442 1.00 85.25 91 ARG A CA 1
ATOM 725 C C . ARG A 1 91 ? 8.414 -3.543 -13.833 1.00 85.25 91 ARG A C 1
ATOM 727 O O . ARG A 1 91 ? 9.335 -4.076 -14.442 1.00 85.25 91 ARG A O 1
ATOM 734 N N . ARG A 1 92 ? 8.508 -2.284 -13.401 1.00 84.19 92 ARG A N 1
ATOM 735 C CA . ARG A 1 92 ? 9.688 -1.450 -13.659 1.00 84.19 92 ARG A CA 1
ATOM 736 C C . ARG A 1 92 ? 10.956 -2.003 -13.004 1.00 84.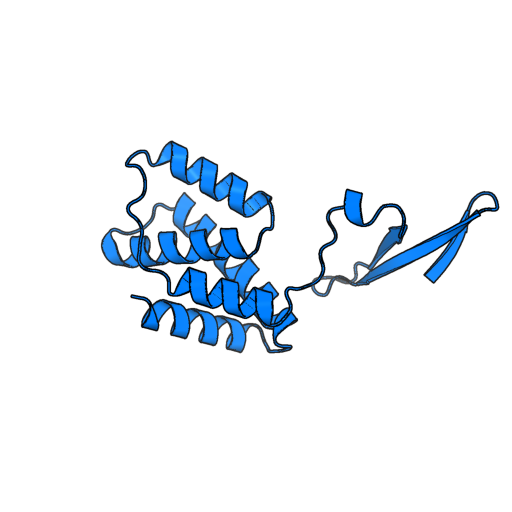19 92 ARG A C 1
ATOM 738 O O . ARG A 1 92 ? 12.041 -1.854 -13.572 1.00 84.19 92 ARG A O 1
ATOM 745 N N . GLU A 1 93 ?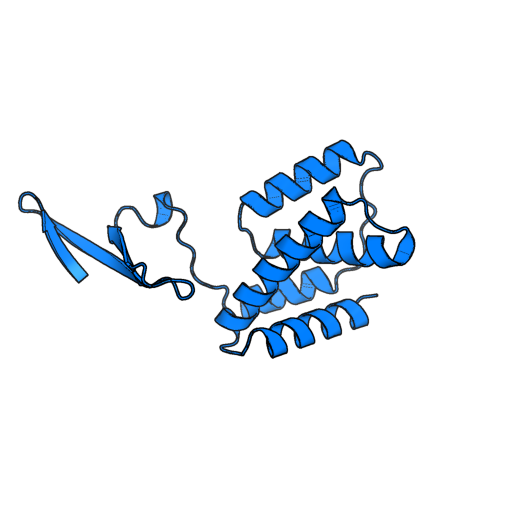 10.837 -2.609 -11.823 1.00 87.69 93 GLU A N 1
ATOM 746 C CA . GLU A 1 93 ? 11.951 -3.287 -11.161 1.00 87.69 93 GLU A CA 1
ATOM 747 C C . GLU A 1 93 ? 12.500 -4.434 -12.013 1.00 87.69 93 GLU A C 1
ATOM 749 O O . GLU A 1 93 ? 13.721 -4.549 -12.116 1.00 87.69 93 GLU A O 1
ATOM 754 N N . GLN A 1 94 ? 11.623 -5.202 -12.672 1.00 84.69 94 GLN A N 1
ATOM 755 C CA . GLN A 1 94 ? 12.009 -6.280 -13.587 1.00 84.69 94 GLN A CA 1
ATOM 756 C C . GLN A 1 94 ? 12.641 -5.767 -14.888 1.00 84.69 94 GLN A C 1
ATOM 758 O O . GLN A 1 94 ? 13.642 -6.322 -15.332 1.00 84.69 94 GLN A O 1
ATOM 763 N N . ASP A 1 95 ? 12.106 -4.691 -15.473 1.00 82.88 95 ASP A N 1
ATOM 764 C CA . ASP A 1 95 ? 12.566 -4.203 -16.780 1.00 82.88 95 ASP A CA 1
ATOM 765 C C . ASP A 1 95 ? 13.893 -3.434 -16.724 1.00 82.88 95 ASP A C 1
ATOM 767 O O . ASP A 1 95 ? 14.798 -3.650 -17.532 1.00 82.88 95 ASP A O 1
ATOM 771 N N . ARG A 1 96 ? 13.986 -2.435 -15.836 1.00 81.88 96 ARG A N 1
ATOM 772 C CA . ARG A 1 96 ? 15.084 -1.440 -15.838 1.00 81.88 96 ARG A CA 1
ATOM 773 C C . ARG A 1 96 ? 15.662 -1.161 -14.453 1.00 81.88 96 ARG A C 1
ATOM 775 O O . ARG A 1 96 ? 16.644 -0.427 -14.343 1.00 81.88 96 ARG A O 1
ATOM 782 N N . GLY A 1 97 ? 15.056 -1.718 -13.408 1.00 84.44 97 GLY A N 1
ATOM 783 C CA . GLY A 1 97 ? 15.412 -1.465 -12.020 1.00 84.44 97 GLY A CA 1
ATOM 784 C C . GLY A 1 97 ? 14.825 -0.167 -11.451 1.00 84.44 97 GLY A C 1
ATOM 785 O O . GLY A 1 97 ? 14.366 0.737 -12.156 1.00 84.44 97 GLY A O 1
ATOM 786 N N . LEU A 1 98 ? 14.852 -0.079 -10.120 1.00 85.81 98 LEU A N 1
ATOM 787 C CA . LEU A 1 98 ? 14.319 1.037 -9.338 1.00 85.81 98 LEU A CA 1
ATOM 788 C C . LEU A 1 98 ? 15.419 1.802 -8.598 1.00 85.81 98 LEU A C 1
ATOM 790 O O . LEU A 1 98 ? 16.390 1.216 -8.110 1.00 85.81 98 LEU A O 1
ATOM 794 N N . SER A 1 99 ? 15.218 3.111 -8.430 1.00 87.94 99 SER A N 1
ATOM 795 C CA . SER A 1 99 ? 16.027 3.923 -7.513 1.00 87.94 99 SER A CA 1
ATOM 796 C C . SER A 1 99 ? 15.783 3.536 -6.046 1.00 87.94 99 SER A C 1
ATOM 798 O O . SER A 1 99 ? 14.747 2.972 -5.699 1.00 87.94 99 SER A O 1
ATOM 800 N N . ALA A 1 100 ? 16.691 3.903 -5.135 1.00 87.62 100 ALA A N 1
ATOM 801 C CA . ALA A 1 100 ? 16.521 3.628 -3.700 1.00 87.62 100 ALA A CA 1
ATOM 802 C C . ALA A 1 100 ? 15.243 4.254 -3.096 1.00 87.62 100 ALA A C 1
ATOM 804 O O . ALA A 1 100 ? 14.707 3.756 -2.106 1.00 87.62 100 ALA A O 1
ATOM 805 N N . GLY A 1 101 ? 14.757 5.364 -3.663 1.00 87.31 101 GLY A N 1
ATOM 806 C CA . GLY A 1 101 ? 13.487 5.979 -3.268 1.00 87.31 101 GLY A CA 1
ATOM 807 C C . GLY A 1 101 ? 12.286 5.150 -3.717 1.00 87.31 101 GLY A C 1
ATOM 808 O O . GLY A 1 101 ? 11.405 4.859 -2.911 1.00 87.31 101 GLY A O 1
ATOM 809 N N . GLU A 1 102 ? 12.282 4.720 -4.978 1.00 87.12 102 GLU A N 1
ATOM 810 C CA . GLU A 1 102 ? 11.221 3.880 -5.543 1.00 87.12 102 GLU A CA 1
ATOM 811 C C . GLU A 1 102 ? 11.186 2.491 -4.900 1.00 87.12 102 GLU A C 1
ATOM 813 O O . GLU A 1 102 ? 10.104 2.015 -4.582 1.00 87.12 102 GLU A O 1
ATOM 818 N N . LYS A 1 103 ? 12.340 1.876 -4.605 1.00 90.12 103 LYS A N 1
ATOM 819 C CA . LYS A 1 103 ? 12.393 0.601 -3.870 1.00 90.12 103 LYS A CA 1
ATOM 820 C C . LYS A 1 103 ? 11.722 0.705 -2.506 1.00 90.12 103 LYS A C 1
ATOM 822 O O . LYS A 1 103 ? 10.865 -0.103 -2.177 1.00 90.12 103 LYS A O 1
ATOM 827 N N . ARG A 1 104 ? 12.047 1.749 -1.734 1.00 90.44 104 ARG A N 1
ATOM 828 C CA . ARG A 1 104 ? 11.400 1.999 -0.434 1.00 90.44 104 ARG A CA 1
ATOM 829 C C . ARG A 1 104 ? 9.897 2.230 -0.571 1.00 90.44 104 ARG A C 1
ATOM 831 O O . ARG A 1 104 ? 9.133 1.776 0.277 1.00 90.44 104 ARG A O 1
ATOM 838 N N . MET A 1 105 ? 9.476 2.921 -1.628 1.00 90.88 105 MET A N 1
ATOM 839 C CA . MET A 1 105 ? 8.062 3.136 -1.925 1.00 90.88 105 MET A CA 1
ATOM 840 C C . MET A 1 105 ? 7.350 1.822 -2.259 1.00 90.88 105 MET A C 1
ATOM 842 O O . MET A 1 105 ? 6.294 1.569 -1.691 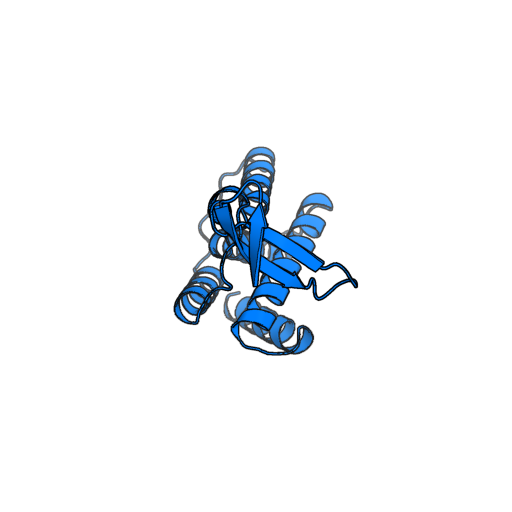1.00 90.88 105 MET A O 1
ATOM 846 N N . LEU A 1 106 ? 7.947 0.972 -3.099 1.00 90.75 106 LEU A N 1
ATOM 847 C CA . LEU A 1 106 ? 7.424 -0.351 -3.431 1.00 90.75 106 LEU A CA 1
ATOM 848 C C . LEU A 1 106 ? 7.304 -1.228 -2.181 1.00 90.75 106 LEU A C 1
ATOM 850 O O . LEU A 1 106 ? 6.239 -1.782 -1.939 1.00 90.75 106 LEU A O 1
ATOM 854 N N . THR A 1 107 ? 8.343 -1.298 -1.342 1.00 91.38 107 THR A N 1
ATOM 855 C CA . THR A 1 107 ? 8.296 -2.065 -0.086 1.00 91.38 107 THR A CA 1
ATOM 856 C C . THR A 1 107 ? 7.165 -1.587 0.825 1.00 91.38 107 THR A C 1
ATOM 858 O O . THR A 1 107 ? 6.432 -2.402 1.383 1.00 91.38 107 THR A O 1
ATOM 861 N N . ARG A 1 108 ? 6.982 -0.266 0.956 1.00 90.44 108 ARG A N 1
ATOM 862 C CA . ARG A 1 108 ? 5.913 0.307 1.783 1.00 90.44 108 ARG A CA 1
ATOM 863 C C . ARG A 1 108 ? 4.524 0.041 1.200 1.00 90.44 108 ARG A C 1
ATOM 865 O O . ARG A 1 108 ? 3.635 -0.343 1.947 1.00 90.44 108 ARG A O 1
ATOM 872 N N . ALA A 1 109 ? 4.342 0.237 -0.104 1.00 91.00 109 ALA A N 1
ATOM 873 C CA . ALA A 1 109 ? 3.072 -0.005 -0.785 1.00 91.00 109 ALA A CA 1
ATOM 874 C C . ALA A 1 109 ? 2.685 -1.493 -0.746 1.00 91.00 109 ALA A C 1
ATOM 876 O O . ALA A 1 109 ? 1.536 -1.819 -0.463 1.00 91.00 109 ALA A O 1
ATOM 877 N N . ARG A 1 110 ? 3.660 -2.394 -0.938 1.00 91.38 110 ARG A N 1
ATOM 878 C CA . ARG A 1 110 ? 3.473 -3.842 -0.790 1.00 91.38 110 ARG A CA 1
ATOM 879 C C . ARG A 1 110 ? 3.006 -4.200 0.614 1.00 91.38 110 ARG A C 1
ATOM 881 O O . ARG A 1 110 ? 2.048 -4.947 0.731 1.00 91.38 110 ARG A O 1
ATOM 888 N N . ARG A 1 111 ? 3.654 -3.672 1.658 1.00 90.25 111 ARG A N 1
ATOM 889 C CA . ARG A 1 111 ? 3.257 -3.959 3.043 1.00 90.25 111 ARG A CA 1
ATOM 890 C C . ARG A 1 111 ? 1.801 -3.570 3.301 1.00 90.25 111 ARG A C 1
ATOM 892 O O . ARG A 1 111 ? 1.045 -4.400 3.767 1.00 90.25 111 ARG A O 1
ATOM 899 N N . VAL A 1 112 ? 1.395 -2.366 2.891 1.00 88.88 112 VAL A N 1
ATOM 900 C CA . VAL A 1 112 ? -0.002 -1.911 3.030 1.00 88.88 112 VAL A CA 1
ATOM 901 C C . VAL A 1 112 ? -0.984 -2.857 2.331 1.00 88.88 112 VAL A C 1
ATOM 903 O O . VAL A 1 112 ? -2.032 -3.159 2.883 1.00 88.88 112 VAL A O 1
ATOM 906 N N . LEU A 1 113 ? -0.652 -3.348 1.134 1.00 88.56 113 LEU A N 1
ATOM 907 C CA . LEU A 1 113 ? -1.494 -4.320 0.429 1.00 88.56 113 LEU A CA 1
ATOM 908 C C . LEU A 1 113 ? -1.556 -5.681 1.112 1.00 88.56 113 LEU A C 1
ATOM 910 O O . LEU A 1 113 ? -2.625 -6.277 1.133 1.00 88.56 113 LEU A O 1
ATOM 914 N N . VAL A 1 114 ? -0.433 -6.174 1.633 1.00 90.38 114 VAL A N 1
ATOM 915 C CA . VAL A 1 114 ? -0.383 -7.448 2.362 1.00 90.38 114 VAL A CA 1
ATOM 916 C C . VAL A 1 114 ? -1.219 -7.362 3.632 1.00 90.38 114 VAL A C 1
ATOM 918 O O . VAL A 1 114 ? -2.046 -8.242 3.841 1.00 90.38 114 VAL A O 1
ATOM 921 N N . ASP A 1 115 ? -1.066 -6.284 4.403 1.00 86.88 115 ASP A N 1
ATOM 922 C CA . ASP A 1 115 ? -1.833 -6.044 5.628 1.00 86.88 115 ASP A CA 1
ATOM 923 C C . ASP A 1 115 ? -3.343 -5.943 5.316 1.00 86.88 115 ASP A C 1
ATOM 925 O O . ASP A 1 115 ? -4.184 -6.486 6.028 1.00 86.88 115 ASP A O 1
ATOM 929 N N . GLU A 1 116 ? -3.721 -5.286 4.213 1.00 86.50 116 GLU A N 1
ATOM 930 C CA . GLU A 1 116 ? -5.129 -5.201 3.809 1.00 86.50 116 GLU A CA 1
ATOM 931 C C . GLU A 1 116 ? -5.673 -6.561 3.338 1.00 86.50 116 GLU A C 1
ATOM 933 O O . GLU A 1 116 ? -6.799 -6.927 3.665 1.00 86.50 116 GLU A O 1
ATOM 938 N N . LEU A 1 117 ? -4.879 -7.331 2.586 1.00 85.50 117 LEU A N 1
ATOM 939 C CA . LEU A 1 117 ? -5.239 -8.670 2.112 1.00 85.50 117 LEU A CA 1
ATOM 940 C C . LEU A 1 117 ? -5.392 -9.661 3.269 1.00 85.50 117 LEU A C 1
ATOM 942 O O . LEU A 1 117 ? -6.325 -10.468 3.252 1.00 85.50 117 LEU A O 1
ATOM 946 N N . SER A 1 118 ? -4.499 -9.604 4.260 1.00 86.31 118 SER A N 1
ATOM 947 C CA . SER A 1 118 ? -4.539 -10.472 5.435 1.00 86.31 118 SER A CA 1
ATOM 948 C C . SER A 1 118 ? -5.784 -10.196 6.274 1.00 86.31 118 SER A C 1
ATOM 950 O O . SER A 1 118 ? -6.505 -11.133 6.624 1.00 86.31 118 SER A O 1
ATOM 952 N N . LEU A 1 119 ? -6.123 -8.919 6.473 1.00 83.44 119 LEU A N 1
ATOM 953 C CA . LEU A 1 119 ? -7.353 -8.505 7.149 1.00 83.44 119 LEU A CA 1
ATOM 954 C C . LEU A 1 119 ? -8.619 -8.857 6.357 1.00 83.44 119 LEU A C 1
ATOM 956 O O . LEU A 1 119 ? -9.581 -9.357 6.937 1.00 83.44 119 LEU A O 1
ATOM 960 N N . ALA A 1 120 ? -8.633 -8.626 5.042 1.00 83.31 120 ALA A N 1
ATOM 961 C CA . ALA A 1 120 ? -9.817 -8.834 4.211 1.00 83.31 120 ALA A CA 1
ATOM 962 C C . ALA A 1 120 ? -10.148 -10.322 3.997 1.00 83.31 120 ALA A C 1
ATOM 964 O O . ALA A 1 120 ? -11.320 -10.695 3.970 1.00 83.31 120 ALA A O 1
ATOM 965 N N . GLN A 1 121 ? -9.132 -11.183 3.869 1.00 80.31 121 GLN A N 1
ATOM 966 C CA . GLN A 1 121 ? -9.312 -12.634 3.708 1.00 80.31 121 GLN A CA 1
ATOM 967 C C . GLN A 1 121 ? -9.192 -13.417 5.022 1.00 80.31 121 GLN A C 1
ATOM 969 O O . GLN A 1 121 ? -9.333 -14.639 5.013 1.00 80.31 121 GLN A O 1
ATOM 974 N N . ASN A 1 122 ? -8.945 -12.735 6.147 1.00 81.44 122 ASN A N 1
ATOM 975 C CA . ASN A 1 122 ? -8.696 -13.346 7.453 1.00 81.44 122 ASN A CA 1
ATOM 976 C C . ASN A 1 122 ? -7.623 -14.455 7.383 1.00 81.44 122 ASN A C 1
ATOM 978 O O . ASN A 1 122 ? -7.829 -15.585 7.831 1.00 81.44 122 ASN A O 1
ATOM 982 N N . THR A 1 123 ? -6.494 -14.134 6.748 1.00 82.25 123 THR A N 1
ATOM 983 C CA . THR A 1 123 ? -5.358 -15.039 6.518 1.00 82.25 123 THR A CA 1
ATOM 984 C C . THR A 1 123 ? -4.078 -14.455 7.112 1.00 82.25 123 THR A C 1
ATOM 986 O O . THR A 1 123 ? -4.016 -13.270 7.404 1.00 82.25 123 THR A O 1
ATOM 989 N N . ASP A 1 124 ? -3.037 -15.272 7.264 1.00 87.69 124 ASP A N 1
ATOM 990 C CA . ASP A 1 124 ? -1.724 -14.815 7.729 1.00 87.69 124 ASP A CA 1
ATOM 991 C C . ASP A 1 124 ? -1.015 -13.944 6.676 1.00 87.69 124 ASP A C 1
ATOM 993 O O . ASP A 1 124 ? -1.132 -14.201 5.470 1.00 87.69 124 ASP A O 1
ATOM 997 N N . ASP A 1 125 ? -0.207 -12.982 7.130 1.00 85.62 125 ASP A N 1
ATOM 998 C CA . ASP A 1 125 ? 0.562 -12.065 6.274 1.00 85.62 125 ASP A CA 1
ATOM 999 C C . ASP A 1 125 ? 1.471 -12.809 5.280 1.00 85.62 125 ASP A C 1
ATOM 1001 O O . ASP A 1 125 ? 1.596 -12.402 4.126 1.00 85.62 125 ASP A O 1
ATOM 1005 N N . GLU A 1 126 ? 2.065 -13.941 5.679 1.00 87.88 126 GLU A N 1
ATOM 1006 C CA . GLU A 1 126 ? 2.899 -14.768 4.791 1.00 87.88 126 GLU A CA 1
ATOM 1007 C C . GLU A 1 126 ? 2.099 -15.359 3.620 1.00 87.88 126 GLU A C 1
ATOM 1009 O O . GLU A 1 126 ? 2.573 -15.395 2.480 1.00 87.88 126 GLU A O 1
ATOM 1014 N N . LYS A 1 127 ? 0.859 -15.791 3.876 1.00 86.56 127 LYS A N 1
ATOM 1015 C CA . LYS A 1 127 ? -0.028 -16.312 2.828 1.00 86.56 127 LYS A CA 1
ATOM 1016 C C . LYS A 1 127 ? -0.509 -15.183 1.926 1.00 86.56 127 LYS A C 1
ATOM 1018 O O . LYS A 1 127 ? -0.488 -15.337 0.709 1.00 86.56 127 LYS A O 1
ATOM 1023 N N . ALA A 1 128 ? -0.887 -14.041 2.502 1.00 88.50 128 ALA A N 1
ATOM 1024 C CA . ALA A 1 128 ? -1.288 -12.859 1.742 1.00 88.50 128 ALA A CA 1
ATOM 1025 C C . ALA A 1 128 ? -0.154 -12.349 0.834 1.00 88.50 128 ALA A C 1
ATOM 1027 O O . ALA A 1 128 ? -0.389 -12.043 -0.336 1.00 88.50 128 ALA A O 1
ATOM 1028 N N . ALA A 1 129 ? 1.084 -12.327 1.336 1.00 88.88 129 ALA A N 1
ATOM 1029 C CA . ALA A 1 129 ? 2.268 -11.998 0.549 1.00 88.88 129 ALA A CA 1
ATOM 1030 C C . ALA A 1 129 ? 2.483 -12.987 -0.605 1.00 88.88 129 ALA A C 1
ATOM 1032 O O . ALA A 1 129 ? 2.718 -12.554 -1.732 1.00 88.88 129 ALA A O 1
ATOM 1033 N N . SER A 1 130 ? 2.325 -14.288 -0.346 1.00 89.88 130 SER A N 1
ATOM 1034 C CA . SER A 1 130 ? 2.449 -15.330 -1.373 1.00 89.88 130 SER A CA 1
ATOM 1035 C C . SER A 1 130 ? 1.399 -15.171 -2.481 1.00 89.88 130 SER A C 1
ATOM 1037 O O . SER A 1 130 ? 1.741 -15.197 -3.660 1.00 89.88 130 SER A O 1
ATOM 1039 N N . ILE A 1 131 ? 0.136 -14.910 -2.121 1.00 87.69 131 ILE A N 1
ATOM 1040 C CA . ILE A 1 131 ? -0.946 -14.636 -3.084 1.00 87.69 131 ILE A CA 1
ATOM 1041 C C . ILE A 1 131 ? -0.619 -13.399 -3.928 1.00 87.69 131 ILE A C 1
ATOM 1043 O O . ILE A 1 131 ? -0.808 -13.399 -5.145 1.00 87.69 131 ILE A O 1
ATOM 1047 N N . LEU A 1 132 ? -0.123 -12.333 -3.294 1.00 88.50 132 LEU A N 1
ATOM 1048 C CA . LEU A 1 132 ? 0.270 -11.116 -3.999 1.00 88.50 132 LEU A CA 1
ATOM 1049 C C . LEU A 1 132 ? 1.406 -11.390 -4.998 1.00 88.50 132 LEU A C 1
ATOM 1051 O O . LEU A 1 132 ? 1.355 -10.894 -6.123 1.00 88.50 132 LEU A O 1
ATOM 1055 N N . ASP A 1 133 ? 2.402 -12.187 -4.609 1.00 88.38 133 ASP A N 1
ATOM 1056 C CA . ASP A 1 133 ? 3.506 -12.600 -5.480 1.00 88.38 133 ASP A CA 1
ATOM 1057 C C . ASP A 1 133 ? 3.034 -13.431 -6.675 1.00 88.38 133 ASP A C 1
ATOM 1059 O O . ASP A 1 133 ? 3.437 -13.153 -7.805 1.00 88.38 133 ASP A O 1
ATOM 1063 N N . GLU A 1 134 ? 2.138 -14.393 -6.457 1.00 87.75 134 GLU A N 1
ATOM 1064 C CA . GLU A 1 134 ? 1.547 -15.198 -7.530 1.00 87.75 134 GLU A CA 1
ATOM 1065 C C . GLU A 1 134 ? 0.771 -14.337 -8.531 1.00 87.75 134 GLU A C 1
ATOM 1067 O O . GLU A 1 134 ? 0.912 -14.504 -9.745 1.00 87.75 134 GLU A O 1
ATOM 1072 N N . VAL A 1 135 ? -0.026 -13.381 -8.043 1.00 87.19 135 VAL A N 1
ATOM 1073 C CA . VAL A 1 135 ? -0.800 -12.484 -8.911 1.00 87.19 135 VAL A CA 1
ATOM 1074 C C . VAL A 1 135 ? 0.110 -11.569 -9.721 1.00 87.19 135 VAL A C 1
ATOM 1076 O O . VAL A 1 135 ? -0.153 -11.360 -10.905 1.00 87.19 135 VAL A O 1
ATOM 1079 N N . LEU A 1 136 ? 1.165 -11.030 -9.108 1.00 85.06 136 LEU A N 1
ATOM 1080 C CA . LEU A 1 136 ? 2.139 -10.197 -9.808 1.00 85.06 136 LEU A CA 1
ATOM 1081 C C . LEU A 1 136 ? 2.886 -11.009 -10.872 1.00 85.06 136 LEU A C 1
ATOM 1083 O O . LEU A 1 136 ? 2.967 -10.566 -12.013 1.00 85.06 136 LEU A O 1
ATOM 1087 N N . ALA A 1 137 ? 3.340 -12.221 -10.540 1.00 84.06 137 ALA A N 1
ATOM 1088 C CA . ALA A 1 137 ? 4.016 -13.119 -11.475 1.00 84.06 137 ALA A CA 1
ATOM 1089 C C . ALA A 1 137 ? 3.129 -13.534 -12.659 1.00 84.06 137 ALA A C 1
ATOM 1091 O O . ALA A 1 137 ? 3.612 -13.609 -13.784 1.00 84.06 137 ALA A O 1
ATOM 1092 N N . ALA A 1 138 ? 1.835 -13.766 -12.428 1.00 78.31 138 ALA A N 1
ATOM 1093 C CA . ALA A 1 138 ? 0.874 -14.082 -13.485 1.00 78.31 138 ALA A CA 1
ATOM 1094 C C . ALA A 1 138 ? 0.499 -12.869 -14.360 1.00 78.31 138 ALA A C 1
ATOM 1096 O O . ALA A 1 138 ? -0.086 -13.042 -15.429 1.00 78.31 138 ALA A O 1
ATOM 1097 N N . ALA A 1 139 ? 0.783 -11.651 -13.890 1.00 66.94 139 ALA A N 1
ATOM 1098 C CA . ALA A 1 139 ? 0.496 -10.394 -14.575 1.00 66.94 139 ALA A CA 1
ATOM 1099 C C . ALA A 1 139 ? 1.720 -9.783 -15.289 1.00 66.94 139 ALA A C 1
ATOM 1101 O O . ALA A 1 139 ? 1.578 -8.701 -15.875 1.00 66.94 139 ALA A O 1
ATOM 1102 N N . SER A 1 140 ? 2.894 -10.423 -15.200 1.00 54.66 140 SER A N 1
ATOM 1103 C CA . SER A 1 140 ? 4.112 -10.101 -15.968 1.00 54.66 140 SER A CA 1
ATOM 1104 C C . SER A 1 140 ? 4.025 -10.563 -17.412 1.00 54.66 140 SER A C 1
ATOM 1106 O O . SER A 1 140 ? 3.608 -11.719 -17.641 1.00 54.66 140 SER A O 1
#

pLDDT: mean 80.82, std 8.96, range [53.06, 91.38]

Sequence (140 aa):
MTRTIKGEQIEYLVLKVADGDMTVQIPSSKLEYVGVRDVVGQEGLDQVFQVLRAPHTEEPTNWARRFKANQEKLISGDIIKVAEIVRDLWRREQDRGLSAGEKRMLTRARRVLVDELSLAQNTDDEKAASILDEVLAAAS

Secondary structure (DSSP, 8-state):
-EEEETTEEEEEEEEEPSSSS-EEEEEGGGHHHHT--PPP-HHHHHHHHHHHHSPPPPPPS-HHHHHHHHHHHHHHT-HHHHHHHHHHHHHHHHHT---HHHHHHHHHHHHHHHHHHHHHHT--HHHHHHHHHHHHHHT-